Protein AF-A0AA35W6M0-F1 (afdb_monomer_lite)

Radius of gyration: 20.69 Å; chains: 1; bounding box: 50×41×51 Å

Structure (mmCIF, N/CA/C/O backbone):
data_AF-A0AA35W6M0-F1
#
_entry.id   AF-A0AA35W6M0-F1
#
loop_
_atom_site.group_PDB
_atom_site.id
_atom_site.type_symbol
_atom_site.label_atom_id
_atom_site.label_alt_id
_atom_site.label_comp_id
_atom_site.label_asym_id
_atom_site.label_entity_id
_atom_site.label_seq_id
_atom_site.pdbx_PDB_ins_code
_atom_site.Cartn_x
_atom_site.Cartn_y
_atom_site.Cartn_z
_atom_site.occupancy
_atom_site.B_iso_or_equiv
_atom_site.auth_seq_id
_atom_site.auth_comp_id
_atom_site.auth_asym_id
_atom_site.auth_atom_id
_atom_site.pdbx_PDB_model_num
ATOM 1 N N . MET A 1 1 ? 3.258 16.938 -26.329 1.00 83.19 1 MET A N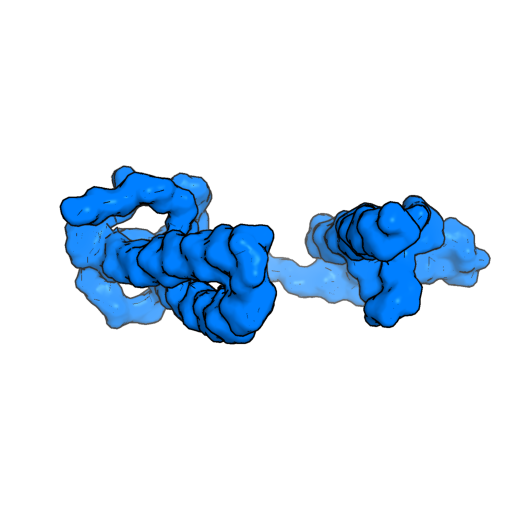 1
ATOM 2 C CA . MET A 1 1 ? 3.096 15.575 -26.886 1.00 83.19 1 MET A CA 1
ATOM 3 C C . MET A 1 1 ? 4.270 14.703 -26.480 1.00 83.19 1 MET A C 1
ATOM 5 O O . MET A 1 1 ? 4.038 13.686 -25.855 1.00 83.19 1 MET A O 1
ATOM 9 N N . GLU A 1 2 ? 5.506 15.139 -26.731 1.00 93.88 2 GLU A N 1
ATOM 10 C CA . GLU A 1 2 ? 6.726 14.445 -26.286 1.00 93.88 2 GLU A CA 1
ATOM 11 C C . GLU A 1 2 ? 6.757 14.160 -24.774 1.00 93.88 2 GLU A C 1
ATOM 13 O O . GLU A 1 2 ? 6.893 13.012 -24.376 1.00 93.88 2 GLU A O 1
ATOM 18 N N . SER A 1 3 ? 6.495 15.161 -23.927 1.00 94.44 3 SER A N 1
ATOM 19 C CA . SER A 1 3 ? 6.446 14.979 -22.465 1.00 94.44 3 SER A CA 1
ATOM 20 C C . SER A 1 3 ? 5.408 13.957 -21.984 1.00 94.44 3 SER A C 1
ATOM 22 O O . SER A 1 3 ? 5.641 13.264 -21.001 1.00 94.44 3 SER A O 1
ATOM 24 N N . ALA A 1 4 ? 4.272 13.836 -22.675 1.00 93.94 4 ALA A N 1
ATOM 25 C CA . ALA A 1 4 ? 3.241 12.857 -22.335 1.00 93.94 4 ALA A CA 1
ATOM 26 C C . ALA A 1 4 ? 3.667 11.431 -22.715 1.00 93.94 4 ALA A C 1
ATOM 28 O O . ALA A 1 4 ? 3.400 10.495 -21.970 1.00 93.94 4 ALA A O 1
ATOM 29 N N . LEU A 1 5 ? 4.359 11.270 -23.848 1.00 93.62 5 LEU A N 1
ATOM 30 C CA . LEU A 1 5 ? 4.930 9.983 -24.249 1.00 93.62 5 LEU A CA 1
ATOM 31 C C . LEU A 1 5 ? 6.018 9.532 -23.272 1.00 93.62 5 LEU A C 1
ATOM 33 O O . LEU A 1 5 ? 6.045 8.362 -22.910 1.00 93.62 5 LEU A O 1
ATOM 37 N N . LEU A 1 6 ? 6.855 10.462 -22.801 1.00 92.00 6 LEU A N 1
ATOM 38 C CA . LEU A 1 6 ? 7.847 10.177 -21.763 1.00 92.00 6 LEU A CA 1
ATOM 39 C C . LEU A 1 6 ? 7.185 9.702 -20.463 1.00 92.00 6 LEU A C 1
ATOM 41 O O . LEU A 1 6 ? 7.602 8.695 -19.906 1.00 92.00 6 LEU A O 1
ATOM 45 N N . ALA A 1 7 ? 6.112 10.365 -20.019 1.00 91.31 7 ALA A N 1
ATOM 46 C CA . ALA A 1 7 ? 5.380 9.953 -18.819 1.00 91.31 7 ALA A CA 1
ATOM 47 C C . ALA A 1 7 ? 4.752 8.552 -18.949 1.00 91.31 7 ALA A C 1
ATOM 49 O O . ALA A 1 7 ? 4.749 7.790 -17.989 1.00 91.31 7 ALA A O 1
ATOM 50 N N . ILE A 1 8 ? 4.235 8.196 -20.130 1.00 90.94 8 ILE A N 1
ATOM 51 C CA . ILE A 1 8 ? 3.722 6.841 -20.386 1.00 90.94 8 ILE A CA 1
ATOM 52 C C . ILE A 1 8 ? 4.864 5.820 -20.377 1.00 90.94 8 ILE A C 1
ATOM 54 O O . ILE A 1 8 ? 4.704 4.756 -19.787 1.00 90.94 8 ILE A O 1
ATOM 58 N N . GLY A 1 9 ? 6.001 6.146 -21.001 1.00 89.12 9 GLY A N 1
ATOM 59 C CA . GLY A 1 9 ? 7.190 5.293 -20.995 1.00 89.12 9 GLY A CA 1
ATOM 60 C C . GLY A 1 9 ? 7.646 4.953 -19.577 1.00 89.12 9 GLY A C 1
ATOM 61 O O . GLY A 1 9 ? 7.827 3.782 -19.271 1.00 89.12 9 GLY A O 1
ATOM 62 N N . GLU A 1 10 ? 7.703 5.954 -18.697 1.00 89.31 10 GLU A N 1
ATOM 63 C CA . GLU A 1 10 ? 8.049 5.780 -17.280 1.00 89.31 10 GLU A CA 1
ATOM 64 C C . GLU A 1 10 ? 7.095 4.816 -16.553 1.00 89.31 10 GLU A C 1
ATOM 66 O O . GLU A 1 10 ? 7.531 3.930 -15.822 1.00 89.31 10 GLU A O 1
ATOM 71 N N . ILE A 1 11 ? 5.780 4.952 -16.771 1.00 89.69 11 ILE A N 1
ATOM 72 C CA . ILE A 1 11 ? 4.773 4.079 -16.142 1.00 89.69 11 ILE A CA 1
ATOM 73 C C . ILE A 1 11 ? 4.965 2.620 -16.575 1.00 89.69 11 ILE A C 1
ATOM 75 O O . ILE A 1 11 ? 4.863 1.713 -15.746 1.00 89.69 11 ILE A O 1
ATOM 79 N N . VAL A 1 12 ? 5.228 2.394 -17.864 1.00 88.25 12 VAL A N 1
ATOM 80 C CA . VAL A 1 12 ? 5.473 1.053 -18.414 1.00 88.25 12 VAL A CA 1
ATOM 81 C C . VAL A 1 12 ? 6.771 0.480 -17.845 1.00 88.25 12 VAL A C 1
ATOM 83 O O . VAL A 1 12 ? 6.765 -0.626 -17.309 1.00 88.25 12 VAL A O 1
ATOM 86 N N . GLU A 1 13 ? 7.859 1.251 -17.878 1.00 87.38 13 GLU A N 1
ATOM 87 C CA . GLU A 1 13 ? 9.172 0.807 -17.409 1.00 87.38 13 GLU A CA 1
ATOM 88 C C . GLU A 1 13 ? 9.164 0.441 -15.918 1.00 87.38 13 GLU A C 1
ATOM 90 O O . GLU A 1 13 ? 9.640 -0.632 -15.555 1.00 87.38 13 GLU A O 1
ATOM 95 N N . GLN A 1 14 ? 8.548 1.252 -15.052 1.00 88.69 14 GLN A N 1
ATOM 96 C CA . GLN A 1 14 ? 8.431 0.915 -13.628 1.00 88.69 14 GLN A CA 1
ATOM 97 C C . GLN A 1 14 ? 7.499 -0.279 -13.370 1.00 88.69 14 GLN A C 1
ATOM 99 O O . GLN A 1 14 ? 7.697 -1.029 -12.412 1.00 88.69 14 GLN A O 1
ATOM 104 N N . GLY A 1 15 ? 6.462 -0.454 -14.193 1.00 88.25 15 GLY A N 1
ATOM 105 C CA . GLY A 1 15 ? 5.484 -1.529 -14.048 1.00 88.25 15 GLY A CA 1
ATOM 106 C C . GLY A 1 15 ? 6.030 -2.893 -14.470 1.00 88.25 15 GLY A C 1
ATOM 107 O O . GLY A 1 15 ? 6.161 -3.799 -13.642 1.00 88.25 15 GLY A O 1
ATOM 108 N N . GLU A 1 16 ? 6.331 -3.035 -15.760 1.00 85.25 16 GLU A N 1
ATOM 109 C CA . GLU A 1 16 ? 6.696 -4.303 -16.410 1.00 85.25 16 GLU A CA 1
ATOM 110 C C . GLU A 1 16 ? 8.160 -4.372 -16.869 1.00 85.25 16 GLU A C 1
ATOM 112 O O . GLU A 1 16 ? 8.635 -5.450 -17.223 1.00 85.25 16 GLU A O 1
ATOM 117 N N . GLY A 1 17 ? 8.896 -3.259 -16.801 1.00 78.06 17 GLY A N 1
ATOM 118 C CA . GLY A 1 17 ? 10.254 -3.136 -17.329 1.00 78.06 17 GLY A CA 1
ATOM 119 C C . GLY A 1 17 ? 10.264 -2.631 -18.770 1.00 78.06 17 GLY A C 1
ATOM 120 O O . GLY A 1 17 ? 9.272 -2.718 -19.489 1.00 78.06 17 GLY A O 1
ATOM 121 N N . ALA A 1 18 ? 11.402 -2.095 -19.218 1.00 66.75 18 ALA A N 1
ATOM 122 C CA . ALA A 1 18 ? 11.546 -1.620 -20.597 1.00 66.75 18 ALA A CA 1
ATOM 123 C C . ALA A 1 18 ? 11.513 -2.772 -21.627 1.00 66.75 18 ALA A C 1
ATOM 125 O O . ALA A 1 18 ? 11.136 -2.573 -22.783 1.00 66.75 18 ALA A O 1
ATOM 126 N N . HIS A 1 19 ? 11.924 -3.982 -21.223 1.00 65.75 19 HIS A N 1
ATOM 127 C CA . HIS A 1 19 ? 11.912 -5.198 -22.041 1.00 65.75 19 HIS A CA 1
ATOM 128 C C . HIS A 1 19 ? 11.982 -6.445 -21.141 1.00 65.75 19 HIS A C 1
ATOM 130 O O . HIS A 1 19 ? 12.550 -6.379 -20.054 1.00 65.75 19 HIS A O 1
ATOM 136 N N . MET A 1 20 ? 11.520 -7.614 -21.609 1.00 57.81 20 MET A N 1
ATOM 137 C CA . MET A 1 20 ? 11.653 -8.887 -20.862 1.00 57.81 20 MET A CA 1
ATOM 138 C C . MET A 1 20 ? 13.116 -9.244 -20.533 1.00 57.81 20 MET A C 1
ATOM 140 O O . MET A 1 20 ? 13.392 -9.941 -19.562 1.00 57.81 20 MET A O 1
ATOM 144 N N . GLU A 1 21 ? 14.056 -8.746 -21.339 1.00 64.56 21 GLU A N 1
ATOM 145 C CA . GLU A 1 21 ? 15.506 -8.922 -21.161 1.00 64.56 21 GLU A CA 1
ATOM 146 C C . GLU A 1 21 ? 16.160 -7.772 -20.371 1.00 64.56 21 GLU A C 1
ATOM 148 O O . GLU A 1 21 ? 17.352 -7.825 -20.073 1.00 64.56 21 GLU A O 1
ATOM 153 N N . SER A 1 22 ? 15.388 -6.736 -20.027 1.00 71.44 22 SER A N 1
ATOM 154 C CA . SER A 1 22 ? 15.822 -5.571 -19.255 1.00 71.44 22 SER A CA 1
ATOM 155 C C . SER A 1 22 ? 14.872 -5.347 -18.074 1.00 71.44 22 SER A C 1
ATOM 157 O O . SER A 1 22 ? 14.079 -4.402 -18.081 1.00 71.44 22 SER A O 1
ATOM 159 N N . PRO A 1 23 ? 14.936 -6.212 -17.044 1.00 78.69 23 PRO A N 1
ATOM 160 C CA . PRO A 1 23 ? 14.072 -6.119 -15.870 1.00 78.69 23 PRO A CA 1
ATOM 161 C C . PRO A 1 23 ? 14.401 -4.917 -14.981 1.00 78.69 23 PRO A C 1
ATOM 163 O O . PRO A 1 23 ? 13.670 -4.645 -14.033 1.00 78.69 23 PRO A O 1
ATOM 166 N N . VAL A 1 24 ? 15.522 -4.238 -15.243 1.00 77.62 24 VAL A N 1
ATOM 167 C CA . VAL A 1 24 ? 16.014 -3.086 -14.489 1.00 77.62 24 VAL A CA 1
ATOM 168 C C . VAL A 1 24 ? 15.501 -1.806 -15.137 1.00 77.62 24 VAL A C 1
ATOM 170 O O . VAL A 1 24 ? 15.734 -1.587 -16.322 1.00 77.62 24 VAL A O 1
ATOM 173 N N . ASP A 1 25 ? 14.881 -0.954 -14.331 1.00 70.19 25 ASP A N 1
ATOM 174 C CA . ASP A 1 25 ? 14.640 0.451 -14.645 1.00 70.19 25 ASP A CA 1
ATOM 175 C C . ASP A 1 25 ? 15.986 1.191 -14.635 1.00 70.19 25 ASP A C 1
ATOM 177 O O . ASP A 1 25 ? 16.720 1.205 -13.634 1.00 70.19 25 ASP A O 1
ATOM 181 N N . GLU A 1 26 ? 16.355 1.781 -15.772 1.00 67.94 26 GLU A N 1
ATOM 182 C CA . GLU A 1 26 ? 17.670 2.397 -15.926 1.00 67.94 26 GLU A CA 1
ATOM 183 C C . GLU A 1 26 ? 17.856 3.640 -15.048 1.00 67.94 26 GLU A C 1
ATOM 185 O O . GLU A 1 26 ? 18.999 3.958 -14.689 1.00 67.94 26 GLU A O 1
ATOM 190 N N . SER A 1 27 ? 16.769 4.322 -14.691 1.00 67.00 27 SER A N 1
ATOM 191 C CA . SER A 1 27 ? 16.778 5.558 -13.914 1.00 67.00 27 SER A CA 1
ATOM 192 C C . SER A 1 27 ? 16.963 5.287 -12.418 1.00 67.00 27 SER A C 1
ATOM 194 O O . SER A 1 27 ? 17.775 5.946 -11.760 1.00 67.00 27 SER A O 1
ATOM 196 N N . THR A 1 28 ? 16.280 4.270 -11.888 1.00 69.50 28 THR A N 1
ATOM 197 C CA . THR A 1 28 ? 16.308 3.924 -10.459 1.00 69.50 28 THR A CA 1
ATOM 198 C C . THR A 1 28 ? 17.320 2.832 -10.127 1.00 69.50 28 THR A C 1
ATOM 200 O O . THR A 1 28 ? 17.685 2.669 -8.959 1.00 69.50 28 THR A O 1
ATOM 203 N N . LYS A 1 29 ? 17.791 2.088 -11.139 1.00 77.19 29 LYS A N 1
ATOM 204 C CA . LYS A 1 29 ? 18.586 0.856 -10.995 1.00 77.19 29 LYS A CA 1
ATOM 205 C C . LYS A 1 29 ? 17.876 -0.220 -10.165 1.00 77.19 29 LYS A C 1
ATOM 207 O O . LYS A 1 29 ? 18.536 -1.096 -9.606 1.00 77.19 29 LYS A O 1
ATOM 212 N N . GLN A 1 30 ? 16.550 -0.150 -10.069 1.00 81.56 30 GLN A N 1
ATOM 213 C CA . GLN A 1 30 ? 15.715 -1.144 -9.400 1.00 81.56 30 GLN A CA 1
ATOM 214 C C . GLN A 1 30 ? 15.029 -2.032 -10.431 1.00 81.56 30 GLN A C 1
ATOM 216 O O . GLN A 1 30 ? 14.859 -1.641 -11.581 1.00 81.56 30 GLN A O 1
ATOM 221 N N . TYR A 1 31 ? 14.629 -3.235 -10.024 1.00 88.38 31 TYR A N 1
ATOM 222 C CA . TYR A 1 31 ? 13.784 -4.060 -10.877 1.00 88.38 31 TYR A CA 1
ATOM 223 C C . TYR A 1 31 ? 12.372 -3.477 -10.973 1.00 88.38 31 TYR A C 1
ATOM 225 O O . TYR A 1 31 ? 11.851 -2.954 -9.981 1.00 88.38 31 TYR A O 1
ATOM 233 N N . ALA A 1 32 ? 11.747 -3.611 -12.141 1.00 90.62 32 ALA A N 1
ATOM 234 C CA . ALA A 1 32 ? 10.349 -3.246 -12.326 1.00 90.62 32 ALA A CA 1
ATOM 235 C C . ALA A 1 32 ? 9.432 -4.048 -11.388 1.00 90.62 32 ALA A C 1
ATOM 237 O O . ALA A 1 32 ? 9.783 -5.135 -10.909 1.00 90.62 32 ALA A O 1
ATOM 238 N N . HIS A 1 33 ? 8.245 -3.510 -11.112 1.00 91.69 33 HIS A N 1
ATOM 239 C CA . HIS A 1 33 ? 7.326 -4.052 -10.112 1.00 91.69 33 HIS A CA 1
ATOM 240 C C . HIS A 1 33 ? 6.982 -5.522 -10.348 1.00 91.69 33 HIS A C 1
ATOM 242 O O . HIS A 1 33 ? 7.001 -6.293 -9.389 1.00 91.69 33 HIS A O 1
ATOM 248 N N . PHE A 1 34 ? 6.733 -5.923 -11.600 1.00 91.75 34 PHE A N 1
ATOM 249 C CA . PHE A 1 34 ? 6.477 -7.321 -11.953 1.00 91.75 34 PHE A CA 1
ATOM 250 C C . PHE A 1 34 ? 7.566 -8.254 -11.404 1.00 91.75 34 PHE A C 1
ATOM 252 O O . PHE A 1 34 ? 7.275 -9.173 -10.641 1.00 91.75 34 PHE A O 1
ATOM 259 N N . PHE A 1 35 ? 8.832 -7.962 -11.710 1.00 91.81 35 PHE A N 1
ATOM 260 C CA . PHE A 1 35 ? 9.953 -8.794 -11.286 1.00 91.81 35 PHE A CA 1
ATOM 261 C C . PHE A 1 35 ? 10.126 -8.800 -9.769 1.00 91.81 35 PHE A C 1
ATOM 263 O O . PHE A 1 35 ? 10.383 -9.858 -9.211 1.00 91.81 35 PHE A O 1
ATOM 270 N N . ARG A 1 36 ? 9.931 -7.661 -9.092 1.00 91.88 36 ARG A N 1
ATOM 271 C CA . ARG A 1 36 ? 10.036 -7.568 -7.624 1.00 91.88 36 ARG A CA 1
ATOM 272 C C . ARG A 1 36 ? 8.967 -8.374 -6.893 1.00 91.88 36 ARG A C 1
ATOM 274 O O . ARG A 1 36 ? 9.240 -8.934 -5.835 1.00 91.88 36 ARG A O 1
ATOM 281 N N . PHE A 1 37 ? 7.745 -8.416 -7.419 1.00 93.69 37 PHE A N 1
ATOM 282 C CA . PHE A 1 37 ? 6.705 -9.276 -6.855 1.00 93.69 37 PHE A CA 1
ATOM 283 C C . PHE A 1 37 ? 6.993 -10.751 -7.132 1.00 93.69 37 PHE A C 1
ATOM 285 O O . PHE A 1 37 ? 6.792 -11.583 -6.249 1.00 93.69 37 PHE A O 1
ATOM 292 N N . GLU A 1 38 ? 7.545 -11.064 -8.302 1.00 93.44 38 GLU A N 1
ATOM 293 C CA . GLU A 1 38 ? 7.968 -12.421 -8.640 1.00 93.44 38 GLU A CA 1
ATOM 294 C C . GLU A 1 38 ? 9.138 -12.904 -7.762 1.00 93.44 38 GLU A C 1
ATOM 296 O O . GLU A 1 38 ? 9.186 -14.081 -7.420 1.00 93.44 38 GLU A O 1
ATOM 301 N N . GLU A 1 39 ? 10.030 -12.015 -7.298 1.00 94.38 39 GLU A N 1
ATOM 302 C CA . GLU A 1 39 ? 11.056 -12.367 -6.299 1.00 94.38 39 GLU A CA 1
ATOM 303 C C . GLU A 1 39 ? 10.424 -12.891 -4.999 1.00 94.38 39 GLU A C 1
ATOM 305 O O . GLU A 1 39 ? 10.916 -13.851 -4.406 1.00 94.38 39 GLU A O 1
ATOM 310 N N . ILE A 1 40 ? 9.317 -12.280 -4.554 1.00 93.56 40 ILE A N 1
ATOM 311 C CA . ILE A 1 40 ? 8.578 -12.727 -3.363 1.00 93.56 40 ILE A CA 1
ATOM 312 C C . ILE A 1 40 ? 7.927 -14.086 -3.631 1.00 93.56 40 ILE A C 1
ATOM 314 O O . ILE A 1 40 ? 7.990 -14.962 -2.775 1.00 93.56 40 ILE A O 1
ATOM 318 N N . PHE A 1 41 ? 7.325 -14.267 -4.809 1.00 93.50 41 PHE A N 1
ATOM 319 C CA . PHE A 1 41 ? 6.689 -15.527 -5.201 1.00 93.50 41 PHE A CA 1
ATOM 320 C C . PHE A 1 41 ? 7.691 -16.685 -5.310 1.00 93.50 41 PHE A C 1
ATOM 322 O O . PHE A 1 41 ? 7.410 -17.788 -4.844 1.00 93.50 41 PHE A O 1
ATOM 329 N N . CYS A 1 42 ? 8.865 -16.427 -5.888 1.00 94.56 42 CYS A N 1
ATOM 330 C CA . CYS A 1 42 ? 9.949 -17.399 -6.022 1.00 94.56 42 CYS A CA 1
ATOM 331 C C . CYS A 1 42 ? 10.780 -17.573 -4.741 1.00 94.56 42 CYS A C 1
ATOM 333 O O . CYS A 1 42 ? 11.656 -18.431 -4.719 1.00 94.56 42 CYS A O 1
ATOM 335 N N . GLU A 1 43 ? 10.551 -16.755 -3.708 1.00 95.38 43 GLU A N 1
ATOM 336 C CA . GLU A 1 43 ? 11.324 -16.712 -2.455 1.00 95.38 43 GLU A CA 1
ATOM 337 C C . GLU A 1 43 ? 12.835 -16.454 -2.640 1.00 95.38 43 GLU A C 1
ATOM 339 O O . GLU A 1 43 ? 13.642 -16.689 -1.739 1.00 95.38 43 GLU A O 1
ATOM 344 N N . ASN A 1 44 ? 13.236 -15.903 -3.785 1.00 96.25 44 ASN A N 1
ATOM 345 C 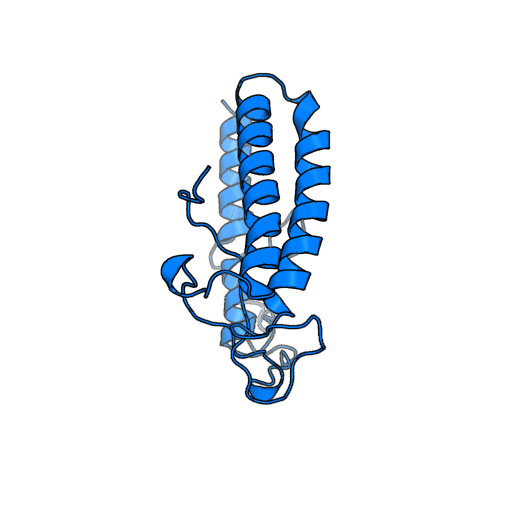CA . ASN A 1 44 ? 14.624 -15.639 -4.148 1.00 96.25 44 ASN A CA 1
ATOM 346 C C . ASN A 1 44 ? 14.723 -14.346 -4.954 1.00 96.25 44 ASN A C 1
ATOM 348 O O . ASN A 1 44 ? 13.891 -14.069 -5.820 1.00 96.25 44 ASN A O 1
ATOM 352 N N . LYS A 1 45 ? 15.780 -13.568 -4.709 1.00 94.81 45 LYS A N 1
ATOM 353 C CA . LYS A 1 45 ? 16.070 -12.383 -5.517 1.00 94.81 45 LYS A CA 1
ATOM 354 C C . LYS A 1 45 ? 16.398 -12.754 -6.961 1.00 94.81 45 LYS A C 1
ATOM 356 O O . LYS A 1 45 ? 17.004 -13.794 -7.235 1.00 94.81 45 LYS A O 1
ATOM 361 N N . LEU A 1 46 ? 16.037 -11.862 -7.872 1.00 92.38 46 LEU A N 1
ATOM 362 C CA . LEU A 1 46 ? 16.380 -11.943 -9.280 1.00 92.38 46 LEU A CA 1
ATOM 363 C C . LEU A 1 46 ? 17.856 -11.574 -9.452 1.00 92.38 46 LEU A C 1
ATOM 365 O O . LEU A 1 46 ? 18.309 -10.514 -9.015 1.00 92.38 46 LEU A O 1
ATOM 369 N N . GLU A 1 47 ? 18.608 -12.429 -10.130 1.00 90.62 47 GLU A N 1
ATOM 370 C CA . GLU A 1 47 ? 20.009 -12.199 -10.459 1.00 90.62 47 GLU A CA 1
ATOM 371 C C . GLU A 1 47 ? 20.271 -12.445 -11.936 1.00 90.62 47 GLU A C 1
ATOM 373 O O . GLU A 1 47 ? 19.585 -13.223 -12.601 1.00 90.62 47 GLU A O 1
ATOM 378 N N . ARG A 1 48 ? 21.289 -11.762 -12.457 1.00 88.62 48 ARG A N 1
ATOM 379 C CA . ARG A 1 48 ? 21.754 -11.973 -13.823 1.00 88.62 48 ARG A CA 1
ATOM 380 C C . ARG A 1 48 ? 22.483 -13.309 -13.912 1.00 88.62 48 ARG A C 1
ATOM 382 O O . ARG A 1 48 ? 23.322 -13.610 -13.064 1.00 88.62 48 ARG A O 1
ATOM 389 N N . LEU A 1 49 ? 22.202 -14.080 -14.957 1.00 88.12 49 LEU A N 1
ATOM 390 C CA . LEU A 1 49 ? 22.879 -15.351 -15.188 1.00 88.12 49 LEU A CA 1
ATOM 391 C C . LEU A 1 49 ? 24.389 -15.141 -15.435 1.00 88.12 49 LEU A C 1
ATOM 393 O O . LEU A 1 49 ? 24.780 -14.113 -16.000 1.00 88.12 49 LEU A O 1
ATOM 397 N N . PRO A 1 50 ? 25.260 -16.096 -15.043 1.00 86.94 50 PRO A N 1
ATOM 398 C CA . PRO A 1 50 ? 26.714 -15.958 -15.195 1.00 86.94 50 PRO A CA 1
ATOM 399 C C . PRO A 1 50 ? 27.204 -15.840 -16.644 1.00 86.94 50 PRO A C 1
ATOM 401 O O . PRO A 1 50 ? 28.234 -15.217 -16.893 1.00 86.94 50 PRO A O 1
ATOM 404 N N . ASP A 1 51 ? 26.484 -16.442 -17.591 1.00 86.00 51 ASP A N 1
ATOM 405 C CA . ASP A 1 51 ? 26.728 -16.313 -19.035 1.00 86.00 51 ASP A CA 1
ATOM 406 C C . ASP A 1 51 ? 26.316 -14.937 -19.585 1.00 86.00 51 ASP A C 1
ATOM 408 O O . ASP A 1 51 ? 26.740 -14.534 -20.667 1.00 86.00 51 ASP A O 1
ATOM 412 N N . GLY A 1 52 ? 25.542 -14.183 -18.806 1.00 79.25 52 GLY A N 1
ATOM 413 C CA . GLY A 1 52 ? 25.002 -12.893 -19.173 1.00 79.25 52 GLY A CA 1
ATOM 414 C C . GLY A 1 52 ? 23.811 -12.949 -20.124 1.00 79.25 52 GLY A C 1
ATOM 415 O O . GLY A 1 52 ? 23.408 -11.887 -20.601 1.00 79.25 52 GLY A O 1
ATOM 416 N N . GLU A 1 53 ? 23.237 -14.123 -20.378 1.00 81.31 53 GLU A N 1
ATOM 417 C CA . GLU A 1 53 ? 22.094 -14.321 -21.275 1.00 81.31 53 GLU A CA 1
ATOM 418 C C . GLU A 1 53 ? 20.775 -14.410 -20.491 1.00 81.31 53 GLU A C 1
ATOM 420 O O . GLU A 1 53 ? 20.002 -15.355 -20.615 1.00 81.31 53 GLU A O 1
ATOM 425 N N . GLY A 1 54 ? 20.510 -13.398 -19.661 1.00 84.50 54 GLY A N 1
ATOM 426 C CA . GLY A 1 54 ? 19.225 -13.229 -18.979 1.00 84.50 54 GLY A CA 1
ATOM 427 C C . GLY A 1 54 ? 19.319 -13.234 -17.458 1.00 84.50 54 GLY A C 1
ATOM 428 O O . GLY A 1 54 ? 20.360 -12.912 -16.876 1.00 84.50 54 GLY A O 1
ATOM 429 N N . TYR A 1 55 ? 18.194 -13.553 -16.821 1.00 89.19 55 TYR A N 1
ATOM 430 C CA . TYR A 1 55 ? 18.004 -13.460 -15.378 1.00 89.19 55 TYR A CA 1
ATOM 431 C C . TYR A 1 55 ? 17.303 -14.701 -14.827 1.00 89.19 55 TYR A C 1
ATOM 433 O O . TYR A 1 55 ? 16.506 -15.333 -15.519 1.00 89.19 55 TYR A O 1
ATOM 441 N N . ALA A 1 56 ? 17.583 -15.029 -13.569 1.00 91.69 56 ALA A N 1
ATOM 442 C CA . ALA A 1 56 ? 16.925 -16.103 -12.841 1.00 91.69 56 ALA A CA 1
ATOM 443 C C . ALA A 1 56 ? 16.744 -15.741 -11.362 1.00 91.69 56 ALA A C 1
ATOM 445 O O . ALA A 1 56 ? 17.552 -15.017 -10.779 1.00 91.69 56 ALA A O 1
ATOM 446 N N . TYR A 1 57 ? 15.693 -16.275 -10.742 1.00 93.81 57 TYR A N 1
ATOM 447 C CA . TYR A 1 57 ? 15.408 -16.126 -9.310 1.00 93.81 57 TYR A CA 1
ATOM 448 C C . TYR A 1 57 ? 16.268 -17.090 -8.486 1.00 93.81 57 TYR A C 1
ATOM 450 O O . TYR A 1 57 ? 15.773 -18.008 -7.840 1.00 93.81 57 TYR A O 1
ATOM 458 N N . THR A 1 58 ? 17.586 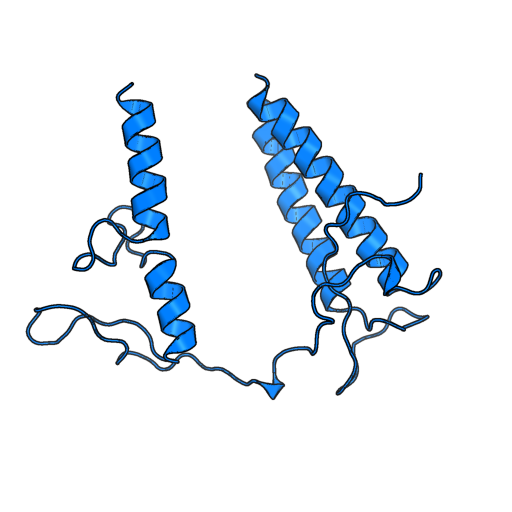-16.937 -8.583 1.00 93.94 58 THR A N 1
ATOM 459 C CA . THR A 1 58 ? 18.580 -17.793 -7.913 1.00 93.94 58 THR A CA 1
ATOM 460 C C . THR A 1 58 ? 19.438 -17.032 -6.912 1.00 93.94 58 THR A C 1
ATOM 462 O O . THR A 1 58 ? 20.362 -17.618 -6.349 1.00 93.94 58 THR A O 1
ATOM 465 N N . GLY A 1 59 ? 19.166 -15.741 -6.715 1.00 93.75 59 GLY A N 1
ATOM 466 C CA . GLY A 1 59 ? 19.908 -14.906 -5.783 1.00 93.75 59 GLY A CA 1
ATOM 467 C C . GLY A 1 59 ? 19.564 -15.176 -4.328 1.00 93.75 59 GLY A C 1
ATOM 468 O O . GLY A 1 59 ? 18.963 -16.199 -3.983 1.00 93.75 59 GLY A O 1
ATOM 469 N N . ASP A 1 60 ? 19.934 -14.225 -3.466 1.00 96.19 60 ASP A N 1
ATOM 470 C CA . ASP A 1 60 ? 19.674 -14.311 -2.027 1.00 96.19 60 ASP A CA 1
ATOM 471 C C . ASP A 1 60 ? 18.223 -14.741 -1.734 1.00 96.19 60 ASP A C 1
ATOM 473 O O . ASP A 1 60 ? 17.289 -14.172 -2.312 1.00 96.19 60 ASP A O 1
ATOM 477 N N . PRO A 1 61 ? 18.007 -15.683 -0.802 1.00 96.69 61 PRO A N 1
ATOM 478 C CA . PRO A 1 61 ? 16.664 -16.052 -0.389 1.00 96.69 61 PRO A CA 1
ATOM 479 C C . PRO A 1 61 ? 15.956 -14.861 0.265 1.00 96.69 61 PRO A C 1
ATOM 481 O O . PRO A 1 61 ? 16.539 -14.126 1.072 1.00 96.69 61 PRO A O 1
ATOM 484 N N . ILE A 1 62 ? 14.677 -14.691 -0.055 1.00 94.19 62 ILE A N 1
ATOM 485 C CA . ILE A 1 62 ? 13.799 -13.719 0.587 1.00 94.19 62 ILE A CA 1
ATOM 486 C C . ILE A 1 62 ? 13.118 -14.417 1.767 1.00 94.19 62 ILE A C 1
ATOM 488 O O . ILE A 1 62 ? 12.334 -15.341 1.565 1.00 94.19 62 ILE A O 1
ATOM 492 N N . PRO A 1 63 ? 13.400 -14.010 3.018 1.00 90.50 63 PRO A N 1
ATOM 493 C CA . PRO A 1 63 ? 12.834 -14.681 4.176 1.00 90.50 63 PRO A CA 1
ATOM 494 C C . PRO A 1 63 ? 11.324 -14.438 4.247 1.00 90.50 63 PRO A C 1
ATOM 496 O O . PRO A 1 63 ? 10.877 -13.313 4.474 1.00 90.50 63 PRO A O 1
ATOM 499 N N . TYR A 1 64 ? 10.546 -15.511 4.131 1.00 87.12 64 TYR A N 1
ATOM 500 C CA . TYR A 1 64 ? 9.106 -15.504 4.348 1.00 87.12 64 TYR A CA 1
ATOM 501 C C . TYR A 1 64 ? 8.747 -16.460 5.488 1.00 87.12 64 TYR A C 1
ATOM 503 O O . TYR A 1 64 ? 9.028 -17.655 5.448 1.00 87.12 64 TYR A O 1
ATOM 511 N N . ASN A 1 65 ? 8.146 -15.919 6.547 1.00 89.44 65 ASN A N 1
ATOM 512 C CA . ASN A 1 65 ? 7.575 -16.708 7.632 1.00 89.44 65 ASN A CA 1
ATOM 513 C C . ASN A 1 65 ? 6.054 -16.524 7.593 1.00 89.44 65 ASN A C 1
ATOM 515 O O . ASN A 1 65 ? 5.583 -15.486 8.063 1.00 89.44 65 ASN A O 1
ATOM 519 N N . PRO A 1 66 ? 5.285 -17.506 7.092 1.00 84.12 66 PRO A N 1
ATOM 520 C CA . PRO A 1 66 ? 3.826 -17.430 7.072 1.00 84.12 66 PRO A CA 1
ATOM 521 C C . PRO A 1 66 ? 3.228 -17.165 8.458 1.00 84.12 66 PRO A C 1
ATOM 523 O O . PRO A 1 66 ? 2.287 -16.392 8.590 1.00 84.12 66 PRO A O 1
ATOM 526 N N . ASN A 1 67 ? 3.832 -17.726 9.513 1.00 87.38 67 ASN A N 1
ATOM 527 C CA . ASN A 1 67 ? 3.395 -17.516 10.898 1.00 87.38 67 ASN A CA 1
ATOM 528 C C . ASN A 1 67 ? 3.785 -16.133 11.451 1.00 87.38 67 ASN A C 1
ATOM 530 O O . ASN A 1 67 ? 3.377 -15.771 12.548 1.00 87.38 67 ASN A O 1
ATOM 534 N N . GLY A 1 68 ? 4.615 -15.377 10.728 1.00 86.00 68 GLY A N 1
ATOM 535 C CA . GLY A 1 68 ? 4.979 -13.997 11.048 1.00 86.00 68 GLY A CA 1
ATOM 536 C C . GLY A 1 68 ? 4.055 -12.959 10.408 1.00 86.00 68 GLY A C 1
ATOM 537 O O . GLY A 1 68 ? 4.286 -11.764 10.584 1.00 86.00 68 GLY A O 1
ATOM 538 N N . VAL A 1 69 ? 3.040 -13.394 9.653 1.00 88.62 69 VAL A N 1
ATOM 539 C CA . VAL A 1 69 ? 2.046 -12.521 9.023 1.00 88.62 69 VAL A CA 1
ATOM 540 C C . VAL A 1 69 ? 0.755 -12.562 9.832 1.00 88.62 69 VAL A C 1
ATOM 542 O O . VAL A 1 69 ? 0.238 -13.628 10.156 1.00 88.62 69 VAL A O 1
ATOM 545 N N . TRP A 1 70 ? 0.219 -11.386 10.152 1.00 87.50 70 TRP A N 1
ATOM 546 C CA . TRP A 1 70 ? -1.060 -11.279 10.844 1.00 87.50 70 TRP A CA 1
ATOM 547 C C . TRP A 1 70 ? -2.217 -11.782 9.975 1.00 87.50 70 TRP A C 1
ATOM 549 O O . TRP A 1 70 ? -2.308 -11.446 8.795 1.00 87.50 70 TRP A O 1
ATOM 559 N N . ASN A 1 71 ? -3.136 -12.531 10.585 1.00 91.69 71 ASN A N 1
ATOM 560 C CA . ASN A 1 71 ? -4.336 -13.052 9.933 1.00 91.69 71 ASN A CA 1
ATOM 561 C C . ASN A 1 71 ? -5.376 -11.935 9.732 1.00 91.69 71 ASN A C 1
ATOM 563 O O . ASN A 1 71 ? -6.283 -11.765 10.544 1.00 91.69 71 ASN A O 1
ATOM 567 N N . MET A 1 72 ? -5.217 -11.118 8.692 1.00 91.50 72 MET A N 1
ATOM 568 C CA . MET A 1 72 ? -6.166 -10.048 8.369 1.00 91.50 72 MET A CA 1
ATOM 569 C C . MET A 1 72 ? -7.450 -10.607 7.747 1.00 91.50 72 MET A C 1
ATOM 571 O O . MET A 1 72 ? -7.419 -11.566 6.983 1.00 91.50 72 MET A O 1
ATOM 575 N N . LYS A 1 73 ? -8.590 -9.979 8.047 1.00 91.69 73 LYS A N 1
ATOM 576 C CA . LYS A 1 73 ? -9.863 -10.283 7.386 1.00 91.69 73 LYS A CA 1
ATOM 577 C C . LYS A 1 73 ? -9.809 -9.876 5.908 1.00 91.69 73 LYS A C 1
ATOM 579 O O . LYS A 1 73 ? -9.676 -8.693 5.596 1.00 91.69 73 LYS A O 1
ATOM 584 N N . ASP A 1 74 ? -9.980 -10.850 5.020 1.00 90.19 74 ASP A N 1
ATOM 585 C CA . ASP A 1 74 ? -10.074 -10.613 3.578 1.00 90.19 74 ASP A CA 1
ATOM 586 C C . ASP A 1 74 ? -11.280 -9.741 3.219 1.00 90.19 74 ASP A C 1
ATOM 588 O O . ASP A 1 74 ? -12.382 -9.968 3.724 1.00 90.19 74 ASP A O 1
ATOM 592 N N . ASN A 1 75 ? -11.065 -8.790 2.300 1.00 88.25 75 ASN A N 1
ATOM 593 C CA . ASN A 1 75 ? -12.092 -7.901 1.741 1.00 88.25 75 ASN A CA 1
ATOM 594 C C . ASN A 1 75 ? -13.009 -7.284 2.808 1.00 88.25 75 ASN A C 1
ATOM 596 O O . ASN A 1 75 ? -14.227 -7.281 2.649 1.00 88.25 75 ASN A O 1
ATOM 600 N N . LEU A 1 76 ? -12.413 -6.806 3.905 1.00 90.25 76 LEU A N 1
ATOM 601 C CA . LEU A 1 76 ? -13.145 -6.233 5.027 1.00 90.25 76 LEU A CA 1
ATOM 602 C C . LEU A 1 76 ? -14.070 -5.097 4.566 1.00 90.25 76 LEU A C 1
ATOM 604 O O . LEU A 1 76 ? -13.591 -4.053 4.121 1.00 90.25 76 LEU A O 1
ATOM 608 N N . ALA A 1 77 ? -15.374 -5.292 4.741 1.00 90.12 77 ALA A N 1
ATOM 609 C CA . ALA A 1 77 ? -16.398 -4.282 4.515 1.00 90.12 77 ALA A CA 1
ATOM 610 C C . ALA A 1 77 ? -16.950 -3.760 5.846 1.00 90.12 77 ALA A C 1
ATOM 612 O O . ALA A 1 77 ? -16.807 -4.387 6.899 1.00 90.12 77 ALA A O 1
ATOM 613 N N . ILE A 1 78 ? -17.650 -2.627 5.820 1.00 90.50 78 ILE A N 1
ATOM 614 C CA . ILE A 1 78 ? -18.245 -2.044 7.032 1.00 90.50 78 ILE A CA 1
ATOM 615 C C . ILE A 1 78 ? -19.257 -2.997 7.684 1.00 90.50 78 ILE A C 1
ATOM 617 O O . ILE A 1 78 ? -19.374 -3.036 8.908 1.00 90.50 78 ILE A O 1
ATOM 621 N N . SER A 1 79 ? -19.940 -3.818 6.881 1.00 90.44 79 SER A N 1
ATOM 622 C CA . SER A 1 79 ? -20.882 -4.840 7.347 1.00 90.44 79 SER A CA 1
ATOM 623 C C . SER A 1 79 ? -20.225 -5.976 8.135 1.00 90.44 79 SER A C 1
ATOM 625 O O . SER A 1 79 ? -20.918 -6.664 8.880 1.00 90.44 79 SER A O 1
ATOM 627 N N . ASP A 1 80 ? -18.914 -6.181 7.981 1.00 91.12 80 ASP A N 1
ATOM 628 C CA . ASP A 1 80 ? -18.151 -7.170 8.748 1.00 91.12 80 ASP A CA 1
ATOM 629 C C . ASP A 1 80 ? -17.745 -6.654 10.137 1.00 91.12 80 ASP A C 1
ATOM 631 O O . ASP A 1 80 ? -17.238 -7.425 10.954 1.00 91.12 80 ASP A O 1
ATOM 635 N N . ILE A 1 81 ? -17.925 -5.356 10.409 1.00 92.50 81 ILE A N 1
ATOM 636 C CA . ILE A 1 81 ? -17.421 -4.705 11.616 1.00 92.50 81 ILE A CA 1
ATOM 637 C C . ILE A 1 81 ? -18.578 -4.336 12.541 1.00 92.50 81 ILE A C 1
ATOM 639 O O . ILE A 1 81 ? -19.413 -3.482 12.240 1.00 92.50 81 ILE A O 1
ATOM 643 N N . GLU A 1 82 ? -18.586 -4.916 13.737 1.00 93.81 82 GLU A N 1
ATOM 644 C CA . GLU A 1 82 ? -19.575 -4.564 14.751 1.00 93.81 82 GLU A CA 1
ATOM 645 C C . GLU A 1 82 ? -19.387 -3.112 15.235 1.00 93.81 82 GLU A C 1
ATOM 647 O O . GLU A 1 82 ? -18.289 -2.690 15.630 1.00 93.81 82 GLU A O 1
ATOM 652 N N . LYS A 1 83 ? -20.475 -2.328 15.215 1.00 92.81 83 LYS A N 1
ATOM 653 C CA . LYS A 1 83 ? -20.489 -0.945 15.716 1.00 92.81 83 LYS A CA 1
ATOM 654 C C . LYS A 1 83 ? -20.091 -0.926 17.199 1.00 92.81 83 LYS A C 1
ATOM 656 O O . LYS A 1 83 ? -20.593 -1.702 18.001 1.00 92.81 83 LYS A O 1
ATOM 661 N N . GLY A 1 84 ? -19.212 0.004 17.573 1.00 92.44 84 GLY A N 1
ATOM 662 C CA . GLY A 1 84 ? -18.717 0.150 18.951 1.00 92.44 84 GLY A CA 1
ATOM 663 C C . GLY A 1 84 ? -17.412 -0.596 19.248 1.00 92.44 84 GLY A C 1
ATOM 664 O O . GLY A 1 84 ? -16.796 -0.336 20.280 1.00 92.44 84 GLY A O 1
ATOM 665 N N . THR A 1 85 ? -16.936 -1.444 18.334 1.00 95.88 85 THR A N 1
ATOM 666 C CA . THR A 1 85 ? -15.593 -2.035 18.422 1.00 95.88 85 THR A CA 1
ATOM 667 C C . THR A 1 85 ? -14.492 -1.003 18.163 1.00 95.88 85 THR A C 1
ATOM 669 O O . THR A 1 85 ? -14.694 0.068 17.569 1.00 95.88 85 THR A O 1
ATOM 672 N N . VAL A 1 86 ? -13.268 -1.343 18.570 1.00 96.19 86 VAL A N 1
ATOM 673 C CA . VAL A 1 86 ? -12.082 -0.551 18.231 1.00 96.19 86 VAL A CA 1
ATOM 674 C C . VAL A 1 86 ? -11.809 -0.602 16.729 1.00 96.19 86 VAL A C 1
ATOM 676 O O . VAL A 1 86 ? -11.476 0.440 16.164 1.00 96.19 86 VAL A O 1
ATOM 679 N N . CYS A 1 87 ? -12.028 -1.745 16.062 1.00 95.19 87 CYS A N 1
ATOM 680 C CA . CYS A 1 87 ? -11.895 -1.850 14.603 1.00 95.19 87 CYS A CA 1
ATOM 681 C C . CYS A 1 87 ? -12.829 -0.861 13.900 1.00 95.19 87 CYS A C 1
ATOM 683 O O . CYS A 1 87 ? -12.352 -0.085 13.076 1.00 95.19 87 CYS A O 1
ATOM 685 N N . HIS A 1 88 ? -14.100 -0.757 14.313 1.00 94.44 88 HIS A N 1
ATOM 686 C CA . HIS A 1 88 ? -15.027 0.237 13.755 1.00 94.44 88 HIS A CA 1
ATOM 687 C C . HIS A 1 88 ? -14.476 1.664 13.882 1.00 94.44 88 HIS A C 1
ATOM 689 O O . HIS A 1 88 ? -14.569 2.469 12.959 1.00 94.44 88 HIS A O 1
ATOM 695 N N . THR A 1 89 ? -13.861 1.991 15.021 1.00 94.38 89 THR A N 1
ATOM 696 C CA . THR A 1 89 ? -13.287 3.322 15.266 1.00 94.38 89 THR A CA 1
ATOM 697 C C . THR A 1 89 ? -12.017 3.590 14.452 1.00 94.38 89 THR A C 1
ATOM 699 O O . THR A 1 89 ? -11.818 4.718 13.999 1.00 94.38 89 THR A O 1
ATOM 702 N N . GLN A 1 90 ? -11.151 2.591 14.256 1.00 94.88 90 GLN A N 1
ATOM 703 C CA . GLN A 1 90 ? -9.918 2.751 13.474 1.00 94.88 90 GLN A CA 1
ATOM 704 C C . GLN A 1 90 ? -10.189 2.759 11.970 1.00 94.88 90 GLN A C 1
ATOM 706 O O . GLN A 1 90 ? -9.689 3.646 11.278 1.00 94.88 90 GLN A O 1
ATOM 711 N N . ALA A 1 91 ? -11.026 1.836 11.490 1.00 93.62 91 ALA A N 1
ATOM 712 C CA . ALA A 1 91 ? -11.507 1.791 10.115 1.00 93.62 91 ALA A CA 1
ATOM 713 C C . ALA A 1 91 ? -12.193 3.128 9.766 1.00 93.62 91 ALA A C 1
ATOM 715 O O . ALA A 1 91 ? -11.789 3.797 8.816 1.00 93.62 91 ALA A O 1
ATOM 716 N N . ARG A 1 92 ? -13.075 3.586 10.673 1.00 92.94 92 ARG A N 1
ATOM 717 C CA . ARG A 1 92 ? -13.360 4.981 11.031 1.00 92.94 92 ARG A CA 1
ATOM 718 C C . ARG A 1 92 ? -12.499 6.069 10.404 1.00 92.94 92 ARG A C 1
ATOM 720 O O . ARG A 1 92 ? -12.779 6.737 9.410 1.00 92.94 92 ARG A O 1
ATOM 727 N N . ALA A 1 93 ? -11.422 6.278 11.145 1.00 93.75 93 ALA A N 1
ATOM 728 C CA . ALA A 1 93 ? -10.451 7.312 10.918 1.00 93.75 93 ALA A CA 1
ATOM 729 C C . ALA A 1 93 ? -9.660 7.071 9.628 1.00 93.75 93 ALA A C 1
ATOM 731 O O . ALA A 1 93 ? -9.350 8.037 8.938 1.00 93.75 93 ALA A O 1
ATOM 732 N N . PHE A 1 94 ? -9.371 5.810 9.285 1.00 95.00 94 PHE A N 1
ATOM 733 C CA . PHE A 1 94 ? -8.705 5.468 8.032 1.00 95.00 94 PHE A CA 1
ATOM 734 C C . PHE A 1 94 ? -9.505 5.951 6.818 1.00 95.00 94 PHE A C 1
ATOM 736 O O . PHE A 1 94 ? -8.967 6.702 6.006 1.00 95.00 94 PHE A O 1
ATOM 743 N N . HIS A 1 95 ? -10.789 5.597 6.731 1.00 94.00 95 HIS A N 1
ATOM 744 C CA . HIS A 1 95 ? -11.640 6.017 5.619 1.00 94.00 95 HIS A CA 1
ATOM 745 C C . HIS A 1 95 ? -11.750 7.536 5.524 1.00 94.00 95 HIS A C 1
ATOM 747 O O . HIS A 1 95 ? -11.608 8.084 4.438 1.00 94.00 95 HIS A O 1
ATOM 753 N N . ASN A 1 96 ? -11.953 8.237 6.643 1.00 93.25 96 ASN A N 1
ATOM 754 C CA . ASN A 1 96 ? -12.073 9.698 6.616 1.00 93.25 96 ASN A CA 1
ATOM 755 C C . ASN A 1 96 ? -10.819 10.367 6.034 1.00 93.25 96 ASN A C 1
ATOM 757 O O . ASN A 1 96 ? -10.923 11.295 5.229 1.00 93.25 96 ASN A O 1
ATOM 761 N N . VAL A 1 97 ? -9.630 9.881 6.407 1.00 95.69 97 VAL A N 1
ATOM 762 C CA . VAL A 1 97 ? -8.364 10.372 5.845 1.00 95.69 97 VAL A CA 1
ATOM 763 C C . VAL A 1 97 ? -8.237 9.989 4.374 1.00 95.69 97 VAL A C 1
ATOM 765 O O . VAL A 1 97 ? -7.842 10.829 3.572 1.00 95.69 97 VAL A O 1
ATOM 768 N N . TYR A 1 98 ? -8.609 8.764 4.002 1.00 95.12 98 TYR A N 1
ATOM 769 C CA . TYR A 1 98 ? -8.568 8.313 2.613 1.00 95.12 98 TYR A CA 1
ATOM 770 C C . TYR A 1 98 ? -9.483 9.142 1.704 1.00 95.12 98 TYR A C 1
ATOM 772 O O . TYR A 1 98 ? -9.032 9.668 0.691 1.00 95.12 98 TYR A O 1
ATOM 780 N N . LYS A 1 99 ? -10.743 9.342 2.105 1.00 94.19 99 LYS A N 1
ATOM 781 C CA . LYS A 1 99 ? -11.709 10.198 1.408 1.00 94.19 99 LYS A CA 1
ATOM 782 C C . LYS A 1 99 ? -11.167 11.616 1.245 1.00 94.19 99 LYS A C 1
ATOM 784 O O . LYS A 1 99 ? -11.230 12.175 0.157 1.00 94.19 99 LYS A O 1
ATOM 789 N N . THR A 1 100 ? -10.588 12.177 2.308 1.00 95.56 100 THR A N 1
ATOM 790 C CA . THR A 1 100 ? -9.981 13.517 2.264 1.00 95.56 100 THR A CA 1
ATOM 791 C C . THR A 1 100 ? -8.813 13.566 1.278 1.00 95.56 100 THR A C 1
ATOM 793 O O . THR A 1 100 ? -8.747 14.484 0.467 1.00 95.56 100 THR A O 1
ATOM 796 N N . LEU A 1 101 ? -7.928 12.562 1.293 1.00 97.12 101 LEU A N 1
ATOM 797 C CA . LEU A 1 101 ? -6.823 12.448 0.340 1.00 97.12 101 LEU A CA 1
ATOM 798 C C . LEU A 1 101 ? -7.329 12.422 -1.107 1.00 97.12 101 LEU A C 1
ATOM 800 O O . LEU A 1 101 ? -6.785 13.140 -1.941 1.00 97.12 101 LEU A O 1
ATOM 804 N N . LEU A 1 102 ? -8.375 11.643 -1.399 1.00 96.25 102 LEU A N 1
ATOM 805 C CA . LEU A 1 102 ? -8.968 11.596 -2.737 1.00 96.25 102 LEU A CA 1
ATOM 806 C C . LEU A 1 102 ? -9.528 12.957 -3.169 1.00 96.25 102 LEU A C 1
ATOM 808 O O . LEU A 1 102 ? -9.268 13.376 -4.293 1.00 96.25 102 LEU A O 1
ATOM 812 N N . CYS A 1 103 ? -10.230 13.674 -2.287 1.00 96.44 103 CYS A N 1
ATOM 813 C CA . CYS A 1 103 ? -10.717 15.024 -2.588 1.00 96.44 103 CYS A CA 1
ATOM 814 C C . CYS A 1 103 ? -9.567 16.003 -2.883 1.00 96.44 103 CYS A C 1
ATOM 816 O O . CYS A 1 103 ? -9.639 16.768 -3.839 1.00 96.44 103 CYS A O 1
ATOM 818 N N . VAL A 1 104 ? -8.483 15.962 -2.101 1.00 98.12 104 VAL A N 1
ATOM 819 C CA . VAL A 1 104 ? -7.318 16.838 -2.321 1.00 98.12 104 VAL A CA 1
ATOM 820 C C . VAL A 1 104 ? -6.597 16.489 -3.625 1.00 98.12 104 VAL A C 1
ATOM 822 O O . VAL A 1 104 ? -6.180 17.392 -4.351 1.00 98.12 104 VAL A O 1
ATOM 825 N N . LEU A 1 105 ? -6.472 15.203 -3.964 1.00 98.12 105 LEU A N 1
ATOM 826 C CA . LEU A 1 105 ? -5.903 14.771 -5.244 1.00 98.12 105 LEU A CA 1
ATOM 827 C C . LEU A 1 105 ? -6.772 15.213 -6.425 1.00 98.12 105 LEU A C 1
ATOM 829 O O . LEU A 1 105 ? -6.229 15.706 -7.412 1.00 98.12 105 LEU A O 1
ATOM 833 N N . GLN A 1 106 ? -8.099 15.104 -6.303 1.00 97.94 106 GLN A N 1
ATOM 834 C CA . GLN A 1 106 ? -9.036 15.615 -7.304 1.00 97.94 106 GLN A CA 1
ATOM 835 C C . GLN A 1 106 ? -8.815 17.112 -7.535 1.00 97.94 106 GLN A C 1
ATOM 837 O O . GLN A 1 106 ? -8.570 17.524 -8.664 1.00 97.94 106 GLN A O 1
ATOM 842 N N . ASP A 1 107 ? -8.790 17.913 -6.467 1.00 98.00 107 ASP A N 1
ATOM 843 C CA . ASP A 1 107 ? -8.536 19.352 -6.571 1.00 98.00 107 ASP A CA 1
ATOM 844 C C . ASP A 1 107 ? -7.168 19.658 -7.204 1.00 98.00 107 ASP A C 1
ATOM 846 O O . ASP A 1 107 ? -7.033 20.606 -7.982 1.00 98.00 107 ASP A O 1
ATOM 850 N N . THR A 1 108 ? -6.151 18.856 -6.868 1.00 98.31 108 THR A N 1
ATOM 851 C CA . THR A 1 108 ? -4.789 18.995 -7.403 1.00 98.31 108 THR A CA 1
ATOM 852 C C . THR A 1 108 ? -4.779 18.805 -8.919 1.00 98.31 108 THR A C 1
ATOM 854 O O . THR A 1 108 ? -4.164 19.590 -9.644 1.00 98.31 108 THR A O 1
ATOM 857 N N . PHE A 1 109 ? -5.484 17.786 -9.410 1.00 97.19 109 PHE A N 1
ATOM 858 C CA . PHE A 1 109 ? -5.581 17.482 -10.837 1.00 97.19 109 PHE A CA 1
ATOM 859 C C . PHE A 1 109 ? -6.587 18.371 -11.586 1.00 97.19 109 PHE A C 1
ATOM 861 O O . PHE A 1 109 ? -6.436 18.551 -12.793 1.00 97.19 109 PHE A O 1
ATOM 868 N N . ASP A 1 110 ? -7.501 19.039 -10.875 1.00 98.00 110 ASP A N 1
ATOM 869 C CA . ASP A 1 110 ? -8.425 20.056 -11.404 1.00 98.00 110 ASP A CA 1
ATOM 870 C C . ASP A 1 110 ? -7.811 21.472 -11.481 1.00 98.00 110 ASP A C 1
ATOM 872 O O . ASP A 1 110 ? -8.518 22.480 -11.555 1.00 98.00 110 ASP A O 1
ATOM 876 N N . GLY A 1 111 ? -6.479 21.569 -11.502 1.00 97.69 111 GLY A N 1
ATOM 877 C CA . GLY A 1 111 ? -5.760 22.813 -11.797 1.00 97.69 111 GLY A CA 1
ATOM 878 C C . GLY A 1 111 ? -5.160 23.537 -10.593 1.00 97.69 111 GLY A C 1
ATOM 879 O O . GLY A 1 111 ? -4.698 24.664 -10.762 1.00 97.69 111 GLY A O 1
ATOM 880 N N . HIS A 1 112 ? -5.109 22.894 -9.421 1.00 97.94 112 HIS A N 1
ATOM 881 C CA . HIS A 1 112 ? -4.459 23.418 -8.209 1.00 97.94 112 HIS A CA 1
ATOM 882 C C . HIS A 1 112 ? -3.226 22.577 -7.818 1.00 97.94 112 HIS A C 1
ATOM 884 O O . HIS A 1 112 ? -3.217 21.950 -6.754 1.00 97.94 112 HIS A O 1
ATOM 890 N N . PRO A 1 113 ? -2.177 22.499 -8.663 1.00 97.50 113 PRO A N 1
ATOM 891 C CA . PRO A 1 113 ? -1.036 21.604 -8.450 1.00 97.50 113 PRO A CA 1
ATOM 892 C C . PRO A 1 113 ? -0.286 21.844 -7.127 1.00 97.50 113 PRO A C 1
ATOM 894 O O . PRO A 1 113 ? 0.363 20.934 -6.616 1.00 97.50 113 PRO A O 1
ATOM 89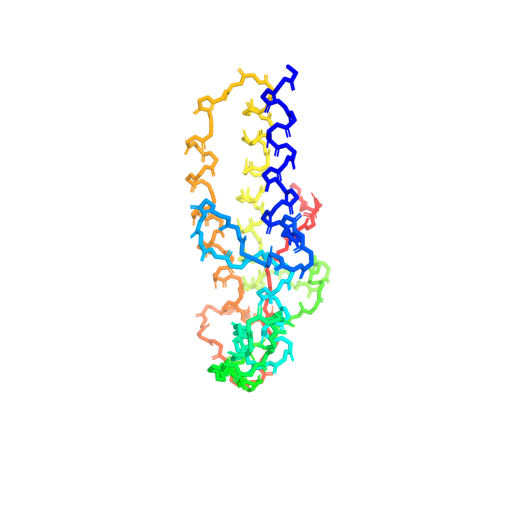7 N N . GLU A 1 114 ? -0.393 23.034 -6.534 1.00 97.94 114 GLU A N 1
ATOM 898 C CA . GLU A 1 114 ? 0.166 23.367 -5.220 1.00 97.94 114 GLU A CA 1
ATOM 899 C C . GLU A 1 114 ? -0.412 22.524 -4.071 1.00 97.94 114 GLU A C 1
ATOM 901 O O . GLU A 1 114 ? 0.234 22.368 -3.034 1.00 97.94 114 GLU A O 1
ATOM 906 N N . LYS A 1 115 ? -1.599 21.929 -4.254 1.00 98.00 115 LYS A N 1
ATOM 907 C CA . LYS A 1 115 ? -2.213 21.013 -3.283 1.00 98.00 115 LYS A CA 1
ATOM 908 C C . LYS A 1 115 ? -1.525 19.647 -3.210 1.00 98.00 115 LYS A C 1
ATOM 910 O O . LYS A 1 115 ? -1.784 18.895 -2.270 1.00 98.00 115 LYS A O 1
ATOM 915 N N . MET A 1 116 ? -0.585 19.341 -4.110 1.00 98.06 116 MET A N 1
ATOM 916 C CA . MET A 1 116 ? 0.207 18.107 -4.037 1.00 98.06 116 MET A CA 1
ATOM 917 C C . MET A 1 116 ? 0.949 17.975 -2.693 1.00 98.06 116 MET A C 1
ATOM 919 O O . MET A 1 116 ? 1.011 16.885 -2.124 1.00 98.06 116 MET A O 1
ATOM 923 N N . ASP A 1 117 ? 1.439 19.081 -2.125 1.00 97.69 117 ASP A N 1
ATOM 924 C CA . ASP A 1 117 ? 2.089 19.085 -0.805 1.00 97.69 117 ASP A CA 1
ATOM 925 C C . ASP A 1 117 ? 1.137 18.674 0.327 1.00 97.69 117 ASP A C 1
ATOM 927 O O . ASP A 1 117 ? 1.544 18.042 1.306 1.00 97.69 117 ASP A O 1
ATOM 931 N N . GLU A 1 118 ? -0.138 19.040 0.216 1.00 97.94 118 GLU A N 1
ATOM 932 C CA . GLU A 1 118 ? -1.180 18.621 1.148 1.00 97.94 118 GLU A CA 1
ATOM 933 C C . GLU A 1 118 ? -1.510 17.136 0.968 1.00 97.94 118 GLU A C 1
ATOM 935 O O . GLU A 1 118 ? -1.559 16.400 1.958 1.00 97.94 118 GLU A O 1
ATOM 940 N N . ALA A 1 119 ? -1.635 16.669 -0.279 1.00 97.94 119 ALA A N 1
ATOM 941 C CA . ALA A 1 119 ? -1.850 15.258 -0.585 1.00 97.94 119 ALA A CA 1
ATOM 942 C C . ALA A 1 119 ? -0.729 14.376 -0.007 1.00 97.94 119 ALA A C 1
ATOM 944 O O . ALA A 1 119 ? -1.009 13.388 0.672 1.00 97.94 119 ALA A O 1
ATOM 945 N N . MET A 1 120 ? 0.539 14.765 -0.177 1.00 97.75 120 MET A N 1
ATOM 946 C CA . MET A 1 120 ? 1.681 14.035 0.390 1.00 97.75 120 MET A CA 1
ATOM 947 C C . MET A 1 120 ? 1.626 13.954 1.923 1.00 97.75 120 MET A C 1
ATOM 949 O O . MET A 1 120 ? 1.891 12.900 2.503 1.00 97.75 120 MET A O 1
ATOM 953 N N . LYS A 1 121 ? 1.228 15.035 2.609 1.00 97.88 121 LYS A N 1
ATOM 954 C CA . LYS A 1 121 ? 1.038 15.012 4.072 1.00 97.88 121 LYS A CA 1
ATOM 955 C C . LYS A 1 121 ? -0.086 14.059 4.472 1.00 97.88 121 LYS A C 1
ATOM 957 O O . LYS A 1 121 ? 0.068 13.302 5.432 1.00 97.88 121 LYS A O 1
ATOM 962 N N . LEU A 1 122 ? -1.196 14.066 3.735 1.00 97.94 122 LEU A N 1
ATOM 963 C CA . LEU A 1 122 ? -2.312 13.150 3.964 1.00 97.94 122 LEU A CA 1
ATOM 964 C C . LEU A 1 122 ? -1.917 11.685 3.731 1.00 97.94 122 LEU A C 1
ATOM 966 O O . LEU A 1 122 ? -2.387 10.833 4.477 1.00 97.94 122 LEU A O 1
ATOM 970 N N . MET A 1 123 ? -1.015 11.378 2.791 1.00 97.38 123 MET A N 1
ATOM 971 C CA . MET A 1 123 ? -0.484 10.017 2.603 1.00 97.38 123 MET A CA 1
ATOM 972 C C . MET A 1 123 ? 0.264 9.504 3.846 1.00 97.38 123 MET A C 1
ATOM 974 O O . MET A 1 123 ? 0.060 8.359 4.261 1.00 97.38 123 MET A O 1
ATOM 978 N N . GLU A 1 124 ? 1.077 10.341 4.501 1.00 97.88 124 GLU A N 1
ATOM 979 C CA . GLU A 1 124 ? 1.748 9.956 5.754 1.00 97.88 124 GLU A CA 1
ATOM 980 C C . GLU A 1 124 ? 0.749 9.755 6.903 1.00 97.88 124 GLU A C 1
ATOM 982 O O . GLU A 1 124 ? 0.867 8.802 7.681 1.00 97.88 124 GLU A O 1
ATOM 987 N N . VAL A 1 125 ? -0.290 10.591 6.985 1.00 97.38 125 VAL A N 1
ATOM 988 C CA . VAL A 1 125 ? -1.376 10.409 7.962 1.00 97.38 125 VAL A CA 1
ATOM 989 C C . VAL A 1 125 ? -2.152 9.117 7.678 1.00 97.38 125 VAL A C 1
ATOM 991 O O . VAL A 1 125 ? -2.409 8.335 8.597 1.00 97.38 125 VAL A O 1
ATOM 994 N N . LEU A 1 126 ? -2.465 8.837 6.411 1.00 96.81 126 LEU A N 1
ATOM 995 C CA . LEU A 1 126 ? -3.167 7.630 5.979 1.00 96.81 126 LEU A CA 1
ATOM 996 C C . LEU A 1 126 ? -2.396 6.374 6.389 1.00 96.81 126 LEU A C 1
ATOM 998 O O . LEU A 1 126 ? -2.974 5.456 6.966 1.00 96.81 126 LEU A O 1
ATOM 1002 N N . LYS A 1 127 ? -1.077 6.363 6.183 1.00 96.38 127 LYS A N 1
ATOM 1003 C CA . LYS A 1 127 ? -0.180 5.278 6.604 1.00 96.38 127 LYS A CA 1
ATOM 1004 C C . LYS A 1 127 ? -0.218 5.034 8.113 1.00 96.38 127 LYS A C 1
ATOM 1006 O O . LYS A 1 127 ? -0.197 3.880 8.543 1.00 96.38 127 LYS A O 1
ATOM 1011 N N . VAL A 1 128 ? -0.292 6.086 8.932 1.00 96.25 128 VAL A N 1
ATOM 1012 C CA . VAL A 1 128 ? -0.449 5.947 10.391 1.00 96.25 128 VAL A CA 1
ATOM 1013 C C . VAL A 1 128 ? -1.777 5.270 10.732 1.00 96.25 128 VAL A C 1
ATOM 1015 O O . VAL A 1 128 ? -1.797 4.350 11.552 1.00 96.25 128 VAL A O 1
ATOM 1018 N N . HIS A 1 129 ? -2.876 5.680 10.098 1.00 95.44 129 HIS A N 1
ATOM 1019 C CA . HIS A 1 129 ? -4.185 5.066 10.330 1.00 95.44 129 HIS A CA 1
ATOM 1020 C C . HIS A 1 129 ? -4.272 3.631 9.800 1.00 95.44 129 HIS A C 1
ATOM 1022 O O . HIS A 1 129 ? -4.812 2.776 10.496 1.00 95.44 129 HIS A O 1
ATOM 1028 N N . ALA A 1 130 ? -3.660 3.336 8.649 1.00 94.06 130 ALA A N 1
ATOM 1029 C CA . ALA A 1 130 ? -3.565 1.985 8.102 1.00 94.06 130 ALA A CA 1
ATOM 1030 C C . ALA A 1 130 ? -2.872 1.048 9.095 1.00 94.06 130 ALA A C 1
ATOM 1032 O O . ALA A 1 130 ? -3.407 0.001 9.442 1.00 94.06 130 ALA A O 1
ATOM 1033 N N . LYS A 1 131 ? -1.716 1.472 9.630 1.00 93.25 131 LYS A N 1
ATOM 1034 C CA . LYS A 1 131 ? -0.963 0.710 10.637 1.00 93.25 131 LYS A CA 1
ATOM 1035 C C . LYS A 1 131 ? -1.768 0.448 11.907 1.00 93.25 131 LYS A C 1
ATOM 1037 O O . LYS A 1 131 ? -1.650 -0.619 12.494 1.00 93.25 131 LYS A O 1
ATOM 1042 N N . ARG A 1 132 ? -2.584 1.411 12.340 1.00 93.38 132 ARG A N 1
ATOM 1043 C CA . ARG A 1 132 ? -3.473 1.228 13.496 1.00 93.38 132 ARG A CA 1
ATOM 1044 C C . ARG A 1 132 ? -4.587 0.232 13.198 1.00 93.38 132 ARG A C 1
ATOM 1046 O O . ARG A 1 132 ? -4.853 -0.616 14.043 1.00 93.38 132 ARG A O 1
ATOM 1053 N N . ALA A 1 133 ? -5.201 0.310 12.017 1.00 92.50 133 ALA A N 1
ATOM 1054 C CA . ALA A 1 133 ? -6.242 -0.624 11.600 1.00 92.50 133 ALA A CA 1
ATOM 1055 C C . ALA A 1 133 ? -5.704 -2.063 11.543 1.00 92.50 133 ALA A C 1
ATOM 1057 O O . ALA A 1 133 ? -6.244 -2.922 12.230 1.00 92.50 133 ALA A O 1
ATOM 1058 N N . ILE A 1 134 ? -4.578 -2.307 10.860 1.00 91.88 134 ILE A N 1
ATOM 1059 C CA . ILE A 1 134 ? -3.984 -3.659 10.759 1.00 91.88 134 ILE A CA 1
ATOM 1060 C C . ILE A 1 134 ? -3.488 -4.220 12.102 1.00 91.88 134 ILE A C 1
ATOM 1062 O O . ILE A 1 134 ? -3.346 -5.427 12.255 1.00 91.88 134 ILE A O 1
ATOM 1066 N N . TRP A 1 135 ? -3.226 -3.356 13.089 1.00 91.69 135 TRP A N 1
ATOM 1067 C CA . TRP A 1 135 ? -2.820 -3.747 14.446 1.00 91.69 135 TRP A CA 1
ATOM 1068 C C . TRP A 1 135 ? -4.011 -3.879 15.414 1.00 91.69 135 TRP A C 1
ATOM 1070 O O . TRP A 1 135 ? -3.825 -4.017 16.620 1.00 91.69 135 TRP A O 1
ATOM 1080 N N . THR A 1 136 ? -5.248 -3.803 14.919 1.00 94.69 136 THR A N 1
ATOM 1081 C CA . THR A 1 136 ? -6.459 -3.878 15.746 1.00 94.69 136 THR A CA 1
ATOM 1082 C C . THR A 1 136 ? -7.176 -5.208 15.518 1.00 94.69 136 THR A C 1
ATOM 1084 O O . THR A 1 136 ? -7.548 -5.485 14.380 1.00 94.69 136 THR A O 1
ATOM 1087 N N . PRO A 1 137 ? -7.430 -6.025 16.555 1.00 95.62 137 PRO A N 1
ATOM 1088 C CA . PRO A 1 137 ? -8.249 -7.225 16.399 1.00 95.62 137 PRO A CA 1
ATOM 1089 C C . PRO A 1 137 ? -9.685 -6.863 16.000 1.00 95.62 137 PRO A C 1
ATOM 1091 O O . PRO A 1 137 ? -10.265 -5.919 16.548 1.00 95.62 137 PRO A O 1
ATOM 1094 N N . LEU A 1 138 ? -10.265 -7.619 15.066 1.00 94.50 138 LEU A N 1
ATOM 1095 C CA . LEU A 1 138 ? -11.544 -7.315 14.414 1.00 94.50 138 LEU A CA 1
ATOM 1096 C C . LEU A 1 138 ? -12.680 -7.053 15.418 1.00 94.50 138 LEU A C 1
ATOM 1098 O O . LEU A 1 138 ? -13.396 -6.062 15.303 1.00 94.50 138 LEU A O 1
ATOM 1102 N N . ASN A 1 139 ? -12.787 -7.898 16.447 1.00 93.38 139 ASN A N 1
ATOM 1103 C CA . ASN A 1 139 ? -13.886 -7.875 17.419 1.00 93.38 139 ASN A CA 1
ATOM 1104 C C . ASN A 1 139 ? -13.496 -7.259 18.775 1.00 93.38 139 ASN A C 1
ATOM 1106 O O . ASN A 1 139 ? -14.205 -7.439 19.765 1.00 93.38 139 ASN A O 1
ATOM 1110 N N . SER A 1 140 ? -12.355 -6.565 18.871 1.00 94.31 140 SER A N 1
ATOM 1111 C CA . SER A 1 140 ? -11.920 -6.024 20.163 1.00 94.31 140 SER A CA 1
ATOM 1112 C C . SER A 1 140 ? -12.784 -4.843 20.612 1.00 94.31 140 SER A C 1
ATOM 1114 O O . SER A 1 140 ? -12.995 -3.882 19.867 1.00 94.31 140 SER A O 1
ATOM 1116 N N . LEU A 1 141 ? -13.212 -4.875 21.875 1.00 94.56 141 LEU A N 1
ATOM 1117 C CA . LEU A 1 141 ? -13.908 -3.770 22.546 1.00 94.56 141 LEU A CA 1
ATOM 1118 C C . LEU A 1 141 ? -12.945 -2.776 23.216 1.00 94.56 141 LEU A C 1
ATOM 1120 O O . LEU A 1 141 ? -13.359 -1.695 23.628 1.00 94.56 141 LEU A O 1
ATOM 1124 N N . THR A 1 142 ? -11.661 -3.126 23.341 1.00 92.81 142 THR A N 1
ATOM 1125 C CA . THR A 1 142 ? -10.643 -2.291 23.992 1.00 92.81 142 THR A CA 1
ATOM 1126 C C . THR A 1 142 ? -9.375 -2.186 23.153 1.00 92.81 142 THR A C 1
ATOM 1128 O O . THR A 1 142 ? -9.035 -3.068 22.363 1.00 92.81 142 THR A O 1
ATOM 1131 N N . SER A 1 143 ? -8.660 -1.070 23.297 1.00 90.88 143 SER A N 1
ATOM 1132 C CA . SER A 1 143 ? -7.371 -0.885 22.630 1.00 90.88 143 SER A CA 1
ATOM 1133 C C . SER A 1 143 ? -6.315 -1.714 23.351 1.00 90.88 143 SER A C 1
ATOM 1135 O O . SER A 1 143 ? -5.907 -1.366 24.459 1.00 90.88 143 SER A O 1
ATOM 1137 N N . ARG A 1 144 ? -5.867 -2.798 22.719 1.00 92.75 144 ARG A N 1
ATOM 1138 C CA . ARG A 1 144 ? -4.798 -3.664 23.222 1.00 92.75 144 ARG A CA 1
ATOM 1139 C C . ARG A 1 144 ? -3.946 -4.216 22.075 1.00 92.75 144 ARG A C 1
ATOM 1141 O O . ARG A 1 144 ? -4.388 -4.154 20.927 1.00 92.75 144 ARG A O 1
ATOM 1148 N N . PRO A 1 145 ? -2.742 -4.737 22.363 1.00 88.25 145 PRO A N 1
ATOM 1149 C CA . PRO A 1 145 ? -1.973 -5.479 21.376 1.00 88.25 145 PRO A CA 1
ATOM 1150 C C . PRO A 1 145 ? -2.742 -6.712 20.855 1.00 88.25 145 PRO A C 1
ATOM 1152 O O . PRO A 1 145 ? -3.538 -7.281 21.612 1.00 88.25 145 PRO A O 1
ATOM 1155 N N . PRO A 1 146 ? -2.493 -7.119 19.598 1.00 90.00 146 PRO A N 1
ATOM 1156 C CA . PRO A 1 146 ? -2.966 -8.381 19.048 1.00 90.00 146 PRO A CA 1
ATOM 1157 C C . PRO A 1 146 ? -2.444 -9.568 19.854 1.00 90.00 146 PRO A C 1
ATOM 1159 O O . PRO A 1 146 ? -1.309 -9.546 20.336 1.00 90.00 146 PRO A O 1
ATOM 1162 N N . GLU A 1 147 ? -3.271 -10.596 19.968 1.00 91.38 147 GLU A N 1
ATOM 1163 C 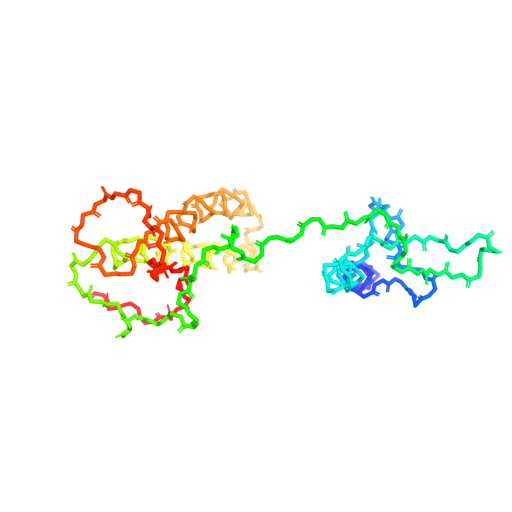CA . GLU A 1 147 ? -2.910 -11.904 20.505 1.00 91.38 147 GLU A CA 1
ATOM 1164 C C . GLU A 1 147 ? -2.808 -12.931 19.367 1.00 91.38 147 GLU A C 1
ATOM 1166 O O . GLU A 1 147 ? -3.391 -12.768 18.291 1.00 91.38 147 GLU A O 1
ATOM 1171 N N . ASP A 1 148 ? -2.044 -13.999 19.595 1.00 87.94 148 ASP A N 1
ATOM 1172 C CA . ASP A 1 148 ? -1.838 -15.038 18.588 1.00 87.94 148 ASP A CA 1
ATOM 1173 C C . ASP A 1 148 ? -3.166 -15.715 18.208 1.00 87.94 148 ASP A C 1
ATOM 1175 O O . ASP A 1 148 ? -3.942 -16.145 19.062 1.00 87.94 148 ASP A O 1
ATOM 1179 N N . GLY A 1 149 ? -3.407 -15.842 16.901 1.00 87.75 149 GLY A N 1
ATOM 1180 C CA . GLY A 1 149 ? -4.604 -16.481 16.345 1.00 87.75 149 GLY A CA 1
ATOM 1181 C C . GLY A 1 149 ? -5.807 -15.554 16.153 1.00 87.75 149 GLY A C 1
ATOM 1182 O O . GLY A 1 149 ? -6.836 -16.003 15.645 1.00 87.75 149 GLY A O 1
ATOM 1183 N N . GLU A 1 150 ? -5.700 -14.272 16.507 1.00 93.12 150 GLU A N 1
ATOM 1184 C CA . GLU A 1 150 ? -6.769 -13.309 16.254 1.00 93.12 150 GLU A CA 1
ATOM 1185 C C . GLU A 1 150 ? -6.905 -12.947 14.775 1.00 93.12 150 GLU A C 1
ATOM 1187 O O . GLU A 1 150 ? -5.928 -12.861 14.029 1.00 93.12 150 GLU A O 1
ATOM 1192 N N . VAL A 1 151 ? -8.149 -12.690 14.362 1.00 94.75 151 VAL A N 1
ATOM 1193 C CA . VAL A 1 151 ? -8.424 -12.062 13.070 1.00 94.75 151 VAL A CA 1
ATOM 1194 C C . VAL A 1 151 ? -8.253 -10.559 13.225 1.00 94.75 151 VAL A C 1
ATOM 1196 O O . VAL A 1 151 ? -8.912 -9.925 14.054 1.00 94.75 151 VAL A O 1
ATOM 1199 N N . MET A 1 152 ? -7.381 -9.991 12.409 1.00 94.69 152 MET A N 1
ATOM 1200 C CA . MET A 1 152 ? -7.065 -8.575 12.418 1.00 94.69 152 MET A CA 1
ATOM 1201 C C . MET A 1 152 ? -7.997 -7.798 11.495 1.00 94.69 152 MET A C 1
ATOM 1203 O O . MET A 1 152 ? -8.424 -8.270 10.440 1.00 94.69 152 MET A O 1
ATOM 1207 N N . CYS A 1 153 ? -8.296 -6.576 11.913 1.00 93.31 153 CYS A N 1
ATOM 1208 C CA . CYS A 1 153 ? -8.924 -5.557 11.092 1.00 93.31 153 CYS A CA 1
ATOM 1209 C C . CYS A 1 153 ? -7.975 -5.167 9.939 1.00 93.31 153 CYS A C 1
ATOM 1211 O O . CYS A 1 153 ? -6.782 -5.475 9.952 1.00 93.31 153 CYS A O 1
ATOM 1213 N N . GLY A 1 154 ? -8.499 -4.476 8.935 1.00 89.62 154 GLY A N 1
ATOM 1214 C CA . GLY A 1 154 ? -7.752 -4.012 7.771 1.00 89.62 154 GLY A CA 1
ATOM 1215 C C . GLY A 1 154 ? -8.133 -2.578 7.408 1.00 89.62 154 GLY A C 1
ATOM 1216 O O . GLY A 1 154 ? -9.084 -2.029 7.974 1.00 89.62 154 GLY A O 1
ATOM 1217 N N . PRO A 1 155 ? -7.392 -1.938 6.488 1.00 88.94 155 PRO A N 1
ATOM 1218 C CA . PRO A 1 155 ? -7.884 -0.731 5.840 1.00 88.94 155 PRO A CA 1
ATOM 1219 C C . PRO A 1 155 ? -9.203 -1.038 5.120 1.00 88.94 155 PRO A C 1
ATOM 1221 O O . PRO A 1 155 ? -9.371 -2.117 4.557 1.00 88.94 155 PRO A O 1
ATOM 1224 N N . ILE A 1 156 ? -10.120 -0.076 5.138 1.00 88.44 156 ILE A N 1
ATOM 1225 C CA . ILE A 1 156 ? -11.428 -0.176 4.492 1.00 88.44 156 ILE A CA 1
ATOM 1226 C C . ILE A 1 156 ? -11.540 0.890 3.407 1.00 88.44 156 ILE A C 1
ATOM 1228 O O . ILE A 1 156 ? -11.144 2.040 3.611 1.00 88.44 156 ILE A O 1
ATOM 1232 N N . TRP A 1 157 ? -12.082 0.495 2.260 1.00 84.38 157 TRP A N 1
ATOM 1233 C CA . TRP A 1 157 ? -12.178 1.340 1.066 1.00 84.38 157 TRP A CA 1
ATOM 1234 C C . TRP A 1 157 ? -13.621 1.624 0.648 1.00 84.38 157 TRP A C 1
ATOM 1236 O O . TRP A 1 157 ? -13.841 2.257 -0.381 1.00 84.38 157 TRP A O 1
ATOM 1246 N N . ASP A 1 158 ? -14.595 1.167 1.438 1.00 82.44 158 ASP A N 1
ATOM 1247 C CA . ASP A 1 158 ? -16.014 1.383 1.176 1.00 82.44 158 ASP A CA 1
ATOM 1248 C C . ASP A 1 158 ? -16.309 2.877 1.026 1.00 82.44 158 ASP A C 1
ATOM 1250 O O . ASP A 1 158 ? -15.844 3.698 1.817 1.00 82.44 158 ASP A O 1
ATOM 1254 N N . TYR A 1 159 ? -17.096 3.226 0.009 1.00 67.81 159 TYR A N 1
ATOM 1255 C CA . TYR A 1 159 ? -17.530 4.603 -0.243 1.00 67.81 159 TYR A CA 1
ATOM 1256 C C . TYR A 1 159 ? -18.631 5.056 0.723 1.00 67.81 159 TYR A C 1
ATOM 1258 O O . TYR A 1 159 ? -18.801 6.253 0.952 1.00 67.81 159 TYR A O 1
ATOM 1266 N N . GLU A 1 160 ? -19.365 4.100 1.290 1.00 64.94 160 GLU A N 1
ATOM 1267 C CA . GLU A 1 160 ? -20.529 4.336 2.134 1.00 64.94 160 GLU A CA 1
ATOM 1268 C C . GLU A 1 160 ? -20.157 4.163 3.608 1.00 64.94 160 GLU A C 1
ATOM 1270 O O . GLU A 1 160 ? -20.327 3.102 4.205 1.00 64.94 160 GLU A O 1
ATOM 1275 N N . TRP A 1 161 ? -19.652 5.237 4.212 1.00 69.19 161 TRP A N 1
ATOM 1276 C CA . TRP A 1 161 ? -19.776 5.419 5.654 1.00 69.19 161 TRP A CA 1
ATOM 1277 C C . TRP A 1 161 ? -20.980 6.323 5.899 1.00 69.19 161 TRP A C 1
ATOM 1279 O O . TRP A 1 161 ? -21.012 7.422 5.348 1.00 69.19 161 TRP A O 1
ATOM 1289 N N . GLU A 1 162 ? -21.964 5.863 6.683 1.00 59.91 162 GLU A N 1
ATOM 1290 C CA . GLU A 1 162 ? -23.115 6.689 7.091 1.00 59.91 162 GLU A CA 1
ATOM 1291 C C . GLU A 1 162 ? -22.636 8.066 7.597 1.00 59.91 162 GLU A C 1
ATOM 1293 O O . GLU A 1 162 ? -21.730 8.128 8.438 1.00 59.91 162 GLU A O 1
ATOM 1298 N N . GLU A 1 163 ? -23.244 9.140 7.073 1.00 52.16 163 GLU A N 1
ATOM 1299 C CA . GLU A 1 163 ? -23.143 10.507 7.616 1.00 52.16 163 GLU A CA 1
ATOM 1300 C C . GLU A 1 163 ? -23.869 10.638 8.962 1.00 52.16 163 GLU A C 1
ATOM 1302 O O . GLU A 1 163 ? -24.997 10.105 9.096 1.00 52.16 163 GLU A O 1
#

Sequence (163 aa):
MESALLAIGEIVEQGEGAHMESPVDESTKQYAHFFRFEEIFCENKLERLPDGEGYAYTGDPIPYNPNGVWNMKDNLAISDIEKGTVCHTQARAFHNVYKTLLCVLQDTFDGHPEKMDEAMKLMEVLKVHAKRAIWTPLNSLTSRPPEDGEVMCGPIWDYEWEE

pLDDT: mean 89.85, std 8.85, range [52.16, 98.31]

Organism: Geodia barretti (NCBI:txid519541)

InterPro domains:
  IPR012347 Ferritin-like [G3DSA:1.20.1260.10] (1-49)
  IPR026820 Iminop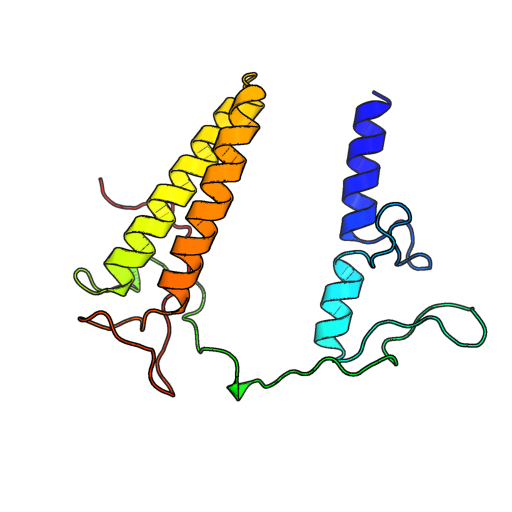henyl-pyruvate dimer synthase [PF12902] (2-41)

Secondary structure (DSSP, 8-state):
-HHHHHHHHHHHHHHH-SBTTB-B-TTT-SBPHHHHHHHHHTTB--EE-TTSS-EES-SSB----GGGS--BPTT--GGGS-TTSHHHHHHHHHHHHHHHHHHHHHHHHTT-GGGHHHHHHHHHHHHHHHHHHHTSBTT-SS-----TTPPBP-----S----

Foldseek 3Di:
DVVVVVVVCVVCCQAQRNDQQGQADPVVRDGHPVQVVVLVVLQAHWDQDPVRRGIDRPHDGNDDDPQPDAQEDPQDELVLADPQAPLNVLLVVLQVLVVVLVVLVVVCVVPVVVSVVVSVVSVVVNVVSQVLQQQGFRRHNDDDGDDRPGHGGGRYDDPDDPD